Protein AF-A0AA51FIL8-F1 (afdb_monomer_lite)

Structure (mmCIF, N/CA/C/O backbone):
data_AF-A0AA51FIL8-F1
#
_entry.id   AF-A0AA51FIL8-F1
#
loop_
_atom_site.group_PDB
_atom_site.id
_atom_site.type_symbol
_atom_site.label_atom_id
_atom_site.label_alt_id
_atom_site.label_comp_id
_atom_site.label_asym_id
_atom_site.label_entity_id
_atom_site.label_seq_id
_atom_site.pdbx_PDB_ins_code
_atom_site.Cartn_x
_atom_site.Cartn_y
_atom_site.Cartn_z
_atom_site.occupancy
_atom_site.B_iso_or_equiv
_atom_site.auth_seq_id
_atom_site.auth_comp_id
_atom_site.auth_asym_id
_atom_site.auth_atom_id
_atom_site.pdbx_PDB_model_num
ATOM 1 N N . ALA A 1 1 ? 22.136 6.198 -25.894 1.00 82.06 1 ALA A N 1
ATOM 2 C CA . ALA A 1 1 ? 21.545 4.846 -25.781 1.00 82.06 1 ALA A CA 1
ATOM 3 C C . ALA A 1 1 ? 20.088 4.980 -25.348 1.00 82.06 1 ALA A C 1
ATOM 5 O O . ALA A 1 1 ? 19.782 5.943 -24.656 1.00 82.06 1 ALA A O 1
ATOM 6 N N . VAL A 1 2 ? 19.195 4.080 -25.773 1.00 90.44 2 VAL A N 1
ATOM 7 C CA . VAL A 1 2 ? 17.769 4.126 -25.387 1.00 90.44 2 VAL A CA 1
ATOM 8 C C . VAL A 1 2 ? 17.610 3.577 -23.960 1.00 90.44 2 VAL A C 1
ATOM 10 O O . VAL A 1 2 ? 18.154 2.501 -23.696 1.00 90.44 2 VAL A O 1
ATOM 13 N N . PRO A 1 3 ? 16.899 4.270 -23.047 1.00 93.94 3 PRO A N 1
ATOM 14 C CA . PRO A 1 3 ? 16.607 3.756 -21.713 1.00 93.94 3 PRO A CA 1
ATOM 15 C C . PRO A 1 3 ? 15.858 2.425 -21.758 1.00 93.94 3 PRO A C 1
ATOM 17 O O . PRO A 1 3 ? 15.129 2.123 -22.704 1.00 93.94 3 PRO A O 1
ATOM 20 N N . TRP A 1 4 ? 16.035 1.616 -20.719 1.00 93.75 4 TRP A N 1
ATOM 21 C CA . TRP A 1 4 ? 15.299 0.366 -20.600 1.00 93.75 4 TRP A CA 1
ATOM 22 C C . TRP A 1 4 ? 13.783 0.623 -20.489 1.00 93.75 4 TRP A C 1
ATOM 24 O O . TRP A 1 4 ? 13.359 1.561 -19.820 1.00 93.75 4 TRP A O 1
ATOM 34 N N . PHE A 1 5 ? 12.974 -0.237 -21.116 1.00 94.38 5 PHE A N 1
ATOM 35 C CA . PHE A 1 5 ? 11.516 -0.269 -20.975 1.00 94.38 5 PHE A CA 1
ATOM 36 C C . PHE A 1 5 ? 11.007 -1.724 -21.015 1.00 94.38 5 PHE A C 1
ATOM 38 O O . PHE A 1 5 ? 11.616 -2.558 -21.701 1.00 94.38 5 PHE A O 1
ATOM 45 N N . PRO A 1 6 ? 9.916 -2.059 -20.298 1.00 95.50 6 PRO A N 1
ATOM 46 C CA . PRO A 1 6 ? 9.348 -3.405 -20.296 1.00 95.50 6 PRO A CA 1
ATOM 47 C C . PRO A 1 6 ? 8.772 -3.754 -21.673 1.00 95.50 6 PRO A C 1
ATOM 49 O O . PRO A 1 6 ? 8.131 -2.928 -22.319 1.00 95.50 6 PRO A O 1
ATOM 52 N N . ARG A 1 7 ? 8.985 -4.991 -22.133 1.00 95.81 7 ARG A N 1
ATOM 53 C CA . ARG A 1 7 ? 8.479 -5.480 -23.433 1.00 95.81 7 ARG A CA 1
ATOM 54 C C . ARG A 1 7 ? 7.492 -6.634 -23.290 1.00 95.81 7 ARG A C 1
ATOM 56 O O . ARG A 1 7 ? 6.809 -6.982 -24.248 1.00 95.81 7 ARG A O 1
ATOM 63 N N . ARG A 1 8 ? 7.435 -7.254 -22.113 1.00 96.00 8 ARG A N 1
ATOM 64 C CA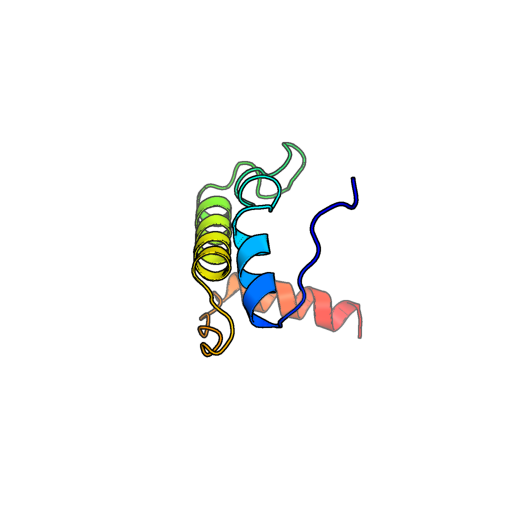 . ARG A 1 8 ? 6.475 -8.295 -21.732 1.00 96.00 8 ARG A CA 1
ATOM 65 C C . ARG A 1 8 ? 5.854 -7.930 -20.392 1.00 96.00 8 ARG A C 1
ATOM 67 O O . ARG A 1 8 ? 6.499 -7.288 -19.573 1.00 96.00 8 ARG A O 1
ATOM 74 N N . ILE A 1 9 ? 4.641 -8.411 -20.134 1.00 93.81 9 ILE A N 1
ATOM 75 C CA . ILE A 1 9 ? 3.910 -8.100 -18.895 1.00 93.81 9 ILE A CA 1
ATOM 76 C C . ILE A 1 9 ? 4.696 -8.457 -17.619 1.00 93.81 9 ILE A C 1
ATOM 78 O O . ILE A 1 9 ? 4.732 -7.673 -16.681 1.00 93.81 9 ILE A O 1
ATOM 82 N N . ARG A 1 10 ? 5.435 -9.573 -17.622 1.00 92.81 10 ARG A N 1
ATOM 83 C CA . ARG A 1 10 ? 6.314 -9.986 -16.511 1.00 92.81 10 ARG A CA 1
ATOM 84 C C . ARG A 1 10 ? 7.513 -9.064 -16.267 1.00 92.81 10 ARG A C 1
ATOM 86 O O . ARG A 1 10 ? 8.118 -9.117 -15.206 1.00 92.81 10 ARG A O 1
ATOM 93 N N . ASP A 1 11 ? 7.892 -8.235 -17.240 1.00 93.44 11 ASP A N 1
ATOM 94 C CA . ASP A 1 11 ? 9.001 -7.293 -17.063 1.00 93.44 11 ASP A CA 1
ATOM 95 C C . ASP A 1 11 ? 8.626 -6.177 -16.072 1.00 93.44 11 ASP A C 1
ATOM 97 O O . ASP A 1 11 ? 9.521 -5.548 -15.509 1.00 93.44 11 ASP A O 1
ATOM 101 N N . LEU A 1 12 ? 7.324 -5.970 -15.822 1.00 93.38 12 LEU A N 1
ATOM 102 C CA . LEU A 1 12 ? 6.807 -5.046 -14.809 1.00 93.38 12 LEU A CA 1
ATOM 103 C C . LEU A 1 12 ? 7.190 -5.464 -13.383 1.00 93.38 12 LEU A C 1
ATOM 105 O O . LEU A 1 12 ? 7.326 -4.599 -12.524 1.00 93.38 12 LEU A O 1
ATOM 109 N N . ASP A 1 13 ? 7.471 -6.749 -13.135 1.00 91.31 13 ASP A N 1
ATOM 110 C CA . ASP A 1 13 ? 7.941 -7.228 -11.826 1.00 91.31 13 ASP A CA 1
ATOM 111 C C . ASP A 1 13 ? 9.281 -6.589 -11.414 1.00 91.31 13 ASP A C 1
ATOM 113 O O . ASP A 1 13 ? 9.654 -6.623 -10.240 1.00 91.31 13 ASP A O 1
ATOM 117 N N . ARG A 1 14 ? 10.017 -5.990 -12.364 1.00 88.75 14 ARG A N 1
ATOM 118 C CA . ARG A 1 14 ? 11.251 -5.239 -12.091 1.00 88.75 14 ARG A CA 1
ATOM 119 C C . ARG A 1 14 ? 10.993 -3.920 -11.364 1.00 88.75 14 ARG A C 1
ATOM 121 O O . ARG A 1 14 ? 11.893 -3.447 -10.674 1.00 88.75 14 ARG A O 1
ATOM 128 N N . PHE A 1 15 ? 9.792 -3.351 -11.481 1.00 89.00 15 PHE A N 1
ATOM 129 C CA . PHE A 1 15 ? 9.441 -2.094 -10.819 1.00 89.00 15 PHE A CA 1
ATOM 130 C C . PHE A 1 15 ? 9.370 -2.221 -9.299 1.00 89.00 15 PHE A C 1
ATOM 132 O O . PHE A 1 15 ? 9.659 -1.246 -8.612 1.00 89.00 15 PHE A O 1
ATOM 139 N N . ALA A 1 16 ? 9.093 -3.417 -8.765 1.00 82.25 16 ALA A N 1
ATOM 140 C CA . ALA A 1 16 ? 9.097 -3.664 -7.321 1.00 82.25 16 ALA A CA 1
ATOM 141 C C . ALA A 1 16 ? 10.436 -3.285 -6.652 1.00 82.25 16 ALA A C 1
ATOM 143 O O . ALA A 1 16 ? 10.451 -2.863 -5.502 1.00 82.25 16 ALA A O 1
ATOM 144 N N . ASN A 1 17 ? 11.551 -3.362 -7.391 1.00 74.94 17 ASN A N 1
ATOM 145 C CA . ASN A 1 17 ? 12.894 -3.024 -6.904 1.00 74.94 17 ASN A CA 1
ATOM 146 C C . ASN A 1 17 ? 13.317 -1.573 -7.207 1.00 74.94 17 ASN A C 1
ATOM 148 O O . ASN A 1 17 ? 14.459 -1.206 -6.942 1.00 74.94 17 ASN A O 1
ATOM 152 N N . GLN A 1 18 ? 12.449 -0.773 -7.832 1.00 79.62 18 GLN A N 1
ATO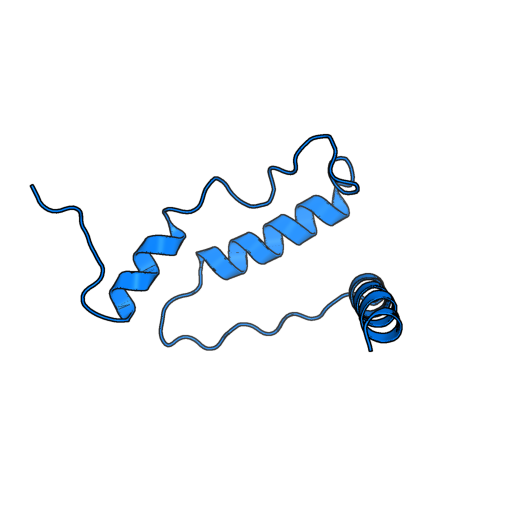M 153 C CA . GLN A 1 18 ? 12.754 0.583 -8.315 1.00 79.62 18 GLN A CA 1
ATOM 154 C C . GLN A 1 18 ? 11.824 1.646 -7.717 1.00 79.62 18 GLN A C 1
ATOM 156 O O . GLN A 1 18 ? 11.730 2.756 -8.238 1.00 79.62 18 GLN A O 1
ATOM 161 N N . ILE A 1 19 ? 11.127 1.313 -6.63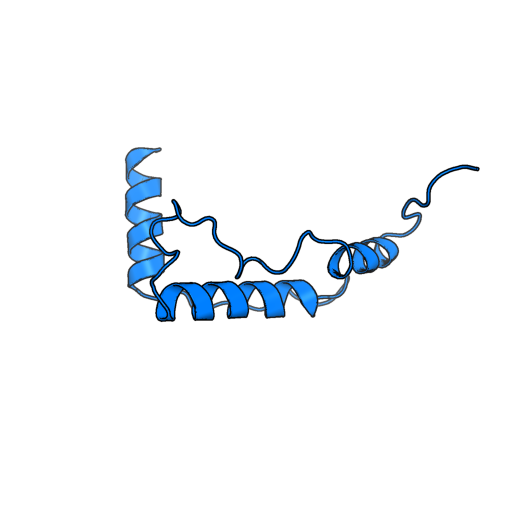1 1.00 76.75 19 ILE A N 1
ATOM 162 C CA . ILE A 1 19 ? 10.322 2.276 -5.881 1.00 76.75 19 ILE A CA 1
ATOM 163 C C . ILE A 1 19 ? 11.225 3.132 -4.984 1.00 76.75 19 ILE A C 1
ATOM 165 O O . ILE A 1 19 ? 12.190 2.631 -4.406 1.00 76.75 19 ILE A O 1
ATOM 169 N N . LEU A 1 20 ? 10.909 4.426 -4.872 1.00 69.38 20 LEU A N 1
ATOM 170 C CA . LEU A 1 20 ? 11.500 5.290 -3.848 1.00 69.38 20 LEU A CA 1
ATOM 171 C C . LEU A 1 20 ? 11.169 4.686 -2.481 1.00 69.38 20 LEU A C 1
ATOM 173 O O . LEU A 1 20 ? 10.013 4.351 -2.22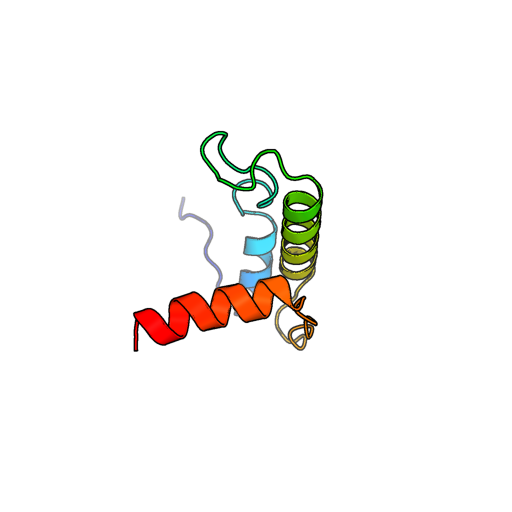7 1.00 69.38 20 LEU A O 1
ATOM 177 N N . SER A 1 21 ? 12.228 4.467 -1.699 1.00 57.75 21 SER A N 1
ATOM 178 C CA . SER A 1 21 ? 12.320 3.700 -0.458 1.00 57.75 21 SER A CA 1
ATOM 179 C C . SER A 1 21 ? 10.994 3.492 0.270 1.00 57.75 21 SER A C 1
ATOM 181 O O . SER A 1 21 ? 10.324 4.456 0.623 1.00 57.75 21 SER A O 1
ATOM 183 N N . TYR A 1 22 ? 10.664 2.207 0.470 1.00 54.53 22 TYR A N 1
ATOM 184 C CA . TYR A 1 22 ? 9.662 1.625 1.369 1.00 54.53 22 TYR A CA 1
ATOM 185 C C . TYR A 1 22 ? 8.816 2.659 2.106 1.00 54.53 22 TYR A C 1
ATOM 187 O O . TYR A 1 22 ? 9.346 3.385 2.940 1.00 54.53 22 TYR A O 1
ATOM 195 N N . GLY A 1 23 ? 7.496 2.654 1.890 1.00 53.62 23 GLY A N 1
ATOM 196 C CA . GLY A 1 23 ? 6.527 3.571 2.510 1.00 53.62 23 GLY A CA 1
ATOM 197 C C . GLY A 1 23 ? 6.470 3.610 4.053 1.00 53.62 23 GLY A C 1
ATOM 198 O O . GLY A 1 23 ? 5.448 4.034 4.588 1.00 53.62 23 GLY A O 1
ATOM 199 N N . ALA A 1 24 ? 7.513 3.149 4.746 1.00 53.25 24 ALA A N 1
ATOM 200 C CA . ALA A 1 24 ? 7.921 3.421 6.118 1.00 53.25 24 ALA A CA 1
ATOM 201 C C . ALA A 1 24 ? 8.600 4.797 6.312 1.00 53.25 24 ALA A C 1
ATOM 203 O O . ALA A 1 24 ? 8.635 5.296 7.441 1.00 53.25 24 ALA A O 1
ATOM 204 N N . GLU A 1 25 ? 9.130 5.418 5.254 1.00 60.66 25 GLU A N 1
ATOM 205 C CA . GLU A 1 25 ? 9.613 6.804 5.316 1.00 60.66 25 GLU A CA 1
ATOM 206 C C . GLU A 1 25 ? 8.436 7.744 5.077 1.00 60.66 25 GLU A C 1
ATOM 208 O O . GLU A 1 25 ? 8.094 8.137 3.966 1.00 60.66 25 GLU A O 1
ATOM 213 N N . LEU A 1 26 ? 7.714 7.981 6.165 1.00 65.62 26 LEU A N 1
ATOM 214 C CA . LEU A 1 26 ? 6.750 9.061 6.262 1.00 65.62 26 LEU A CA 1
ATOM 215 C C . LEU A 1 26 ? 7.527 10.373 6.423 1.00 65.62 26 LEU A C 1
ATOM 217 O O . LEU A 1 26 ? 8.525 10.389 7.137 1.00 65.62 26 LEU A O 1
ATOM 221 N N . ASP A 1 27 ? 7.070 11.459 5.806 1.00 72.75 27 ASP A N 1
ATOM 222 C CA . ASP A 1 27 ? 7.572 12.794 6.145 1.00 72.75 27 ASP A CA 1
ATOM 223 C C . ASP A 1 27 ? 7.180 13.154 7.585 1.00 72.75 27 ASP A C 1
ATOM 225 O O . ASP A 1 27 ? 6.161 12.672 8.091 1.00 72.75 27 ASP A O 1
ATOM 229 N N . SER A 1 28 ? 7.956 14.022 8.243 1.00 75.38 28 SER A N 1
ATOM 230 C CA . SER A 1 28 ? 7.705 14.440 9.634 1.00 75.38 28 SER A CA 1
ATOM 231 C C . SER A 1 28 ? 6.322 15.055 9.852 1.00 75.38 28 SER A C 1
ATOM 233 O O . SER A 1 28 ? 5.779 14.968 10.951 1.00 75.38 28 SER A O 1
ATOM 235 N N . ASP A 1 29 ? 5.744 15.635 8.800 1.00 83.69 29 ASP A N 1
ATOM 236 C CA . ASP A 1 29 ? 4.430 16.282 8.822 1.00 83.69 29 ASP A CA 1
ATOM 237 C C . ASP A 1 29 ? 3.271 15.286 8.632 1.00 83.69 29 ASP A C 1
ATOM 239 O O . ASP A 1 29 ? 2.097 15.661 8.671 1.00 83.69 29 ASP A O 1
ATOM 243 N N . HIS A 1 30 ? 3.567 13.998 8.425 1.00 84.94 30 HIS A N 1
ATOM 244 C CA . HIS A 1 30 ? 2.539 12.976 8.295 1.00 84.94 30 HIS A CA 1
ATOM 245 C C . HIS A 1 30 ? 1.911 12.657 9.669 1.00 84.94 30 HIS A C 1
ATOM 247 O O . HIS A 1 30 ? 2.639 12.334 10.608 1.00 84.94 30 HIS A O 1
ATOM 253 N N . PRO A 1 31 ? 0.569 12.611 9.806 1.00 87.38 31 PRO A N 1
ATOM 254 C CA . PRO A 1 31 ? -0.097 12.368 11.094 1.00 87.38 31 PRO A CA 1
ATOM 255 C C . PRO A 1 31 ? 0.324 11.066 11.793 1.00 87.38 31 PRO A C 1
ATOM 257 O O . PRO A 1 31 ? 0.410 11.003 13.012 1.00 87.38 31 PRO A O 1
ATOM 260 N N . GLY A 1 32 ? 0.619 10.028 11.008 1.00 86.75 32 GLY A N 1
ATOM 261 C CA . GLY A 1 32 ? 1.144 8.746 11.490 1.00 86.75 32 GLY A CA 1
ATOM 262 C C . GLY A 1 32 ? 2.674 8.642 11.551 1.00 86.75 32 GLY A C 1
ATOM 263 O O . GLY A 1 32 ? 3.181 7.530 11.653 1.00 86.75 32 GLY A O 1
ATOM 264 N N . PHE A 1 33 ? 3.431 9.742 11.413 1.00 83.81 33 PHE A N 1
ATOM 265 C CA . PHE A 1 33 ? 4.903 9.704 11.360 1.00 83.81 33 PHE A CA 1
ATOM 266 C C . PHE A 1 33 ? 5.518 9.098 12.625 1.00 83.81 33 PHE A C 1
ATOM 268 O O . PHE A 1 33 ? 6.443 8.289 12.527 1.00 83.81 33 PHE A O 1
ATOM 275 N N . THR A 1 34 ? 4.988 9.471 13.792 1.00 84.94 34 THR A N 1
ATOM 276 C CA . THR A 1 34 ? 5.464 9.044 15.116 1.00 84.94 34 THR A CA 1
ATOM 277 C C . THR A 1 34 ? 4.705 7.848 15.690 1.00 84.94 34 THR A C 1
ATOM 279 O O . THR A 1 34 ? 5.094 7.349 16.742 1.00 84.94 34 THR A O 1
ATOM 282 N N . ASP A 1 35 ? 3.653 7.367 15.020 1.00 91.00 35 ASP A N 1
ATOM 283 C CA . ASP A 1 35 ? 2.853 6.231 15.483 1.00 91.00 35 ASP A CA 1
ATOM 284 C C . ASP A 1 35 ? 3.511 4.902 15.060 1.00 91.00 35 ASP A C 1
ATOM 286 O O . ASP A 1 35 ? 3.504 4.557 13.872 1.00 91.00 35 ASP A O 1
ATOM 290 N N . PRO A 1 36 ? 4.076 4.122 16.000 1.00 90.44 36 PRO A N 1
ATOM 291 C CA . PRO A 1 36 ? 4.756 2.876 15.666 1.00 90.44 36 PRO A CA 1
ATOM 292 C C . PRO A 1 36 ? 3.811 1.815 15.083 1.00 90.44 36 PRO A C 1
ATOM 294 O O . PRO A 1 36 ? 4.210 1.093 14.172 1.00 90.44 36 PRO A O 1
ATOM 297 N N . VAL A 1 37 ? 2.552 1.750 15.533 1.00 93.38 37 VAL A N 1
ATOM 298 C CA . VAL A 1 37 ? 1.571 0.767 15.042 1.00 93.38 37 VAL A CA 1
ATOM 299 C C . VAL A 1 37 ? 1.198 1.086 13.598 1.00 93.38 37 VAL A C 1
ATOM 301 O O . VAL A 1 37 ? 1.163 0.192 12.749 1.00 93.38 37 VAL A O 1
ATOM 304 N N . TYR A 1 38 ? 0.991 2.367 13.290 1.00 91.31 38 TYR A N 1
ATOM 305 C CA . TYR A 1 38 ? 0.729 2.810 11.923 1.00 91.31 38 TYR A CA 1
ATOM 306 C C . TYR A 1 38 ? 1.922 2.538 10.991 1.00 91.31 38 TYR A C 1
ATOM 308 O O . TYR A 1 38 ? 1.743 2.072 9.861 1.00 91.31 38 TYR A O 1
ATOM 316 N N . ARG A 1 39 ? 3.154 2.773 11.461 1.00 89.62 39 ARG A N 1
ATOM 317 C CA . ARG A 1 39 ? 4.384 2.498 10.697 1.00 89.62 39 ARG A CA 1
ATOM 318 C C . ARG A 1 39 ? 4.568 1.012 10.403 1.00 89.62 39 ARG A C 1
ATOM 320 O O . ARG A 1 39 ? 4.854 0.654 9.259 1.00 89.62 39 ARG A O 1
ATOM 327 N N . ASP A 1 40 ? 4.359 0.151 11.393 1.00 91.62 40 ASP A N 1
ATOM 328 C CA . ASP A 1 40 ? 4.432 -1.301 11.208 1.00 91.62 40 ASP A CA 1
ATOM 329 C C . ASP A 1 40 ? 3.353 -1.783 10.235 1.00 91.62 40 ASP A C 1
ATOM 331 O O . ASP A 1 40 ? 3.620 -2.592 9.340 1.00 91.62 40 ASP A O 1
ATOM 335 N N . ARG A 1 41 ? 2.146 -1.215 10.330 1.00 94.31 41 ARG A N 1
ATOM 336 C CA . ARG A 1 41 ? 1.058 -1.508 9.396 1.00 94.31 41 ARG A CA 1
ATOM 337 C C . ARG A 1 41 ? 1.391 -1.070 7.966 1.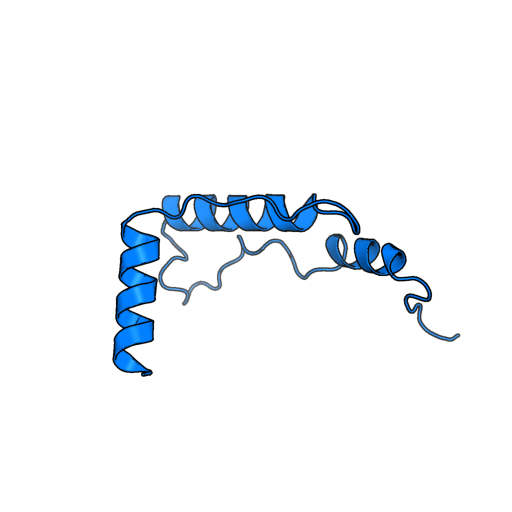00 94.31 41 ARG A C 1
ATOM 339 O O . ARG A 1 41 ? 1.124 -1.816 7.026 1.00 94.31 41 ARG A O 1
ATOM 346 N N . ARG A 1 42 ? 2.038 0.085 7.782 1.00 92.25 42 ARG A N 1
ATOM 347 C CA . ARG A 1 42 ? 2.548 0.557 6.479 1.00 92.25 42 ARG A CA 1
ATOM 348 C C . ARG A 1 42 ? 3.633 -0.354 5.912 1.00 92.25 42 ARG A C 1
ATOM 350 O O . ARG A 1 42 ? 3.600 -0.655 4.718 1.00 92.25 42 ARG A O 1
ATOM 357 N N . LYS A 1 43 ? 4.554 -0.825 6.755 1.00 90.25 43 LYS A N 1
ATOM 358 C CA . LYS A 1 43 ? 5.588 -1.788 6.360 1.00 90.25 43 LYS A CA 1
ATOM 359 C C . LYS A 1 43 ? 4.976 -3.111 5.892 1.00 90.25 43 LYS A C 1
ATOM 361 O O . LYS A 1 43 ? 5.342 -3.590 4.827 1.00 90.25 43 LYS A O 1
ATOM 366 N N . TYR A 1 44 ? 3.985 -3.637 6.613 1.00 92.81 44 TYR A N 1
ATOM 367 C CA . TYR A 1 44 ? 3.259 -4.849 6.220 1.00 92.81 44 TYR A CA 1
ATOM 368 C C . TYR A 1 44 ? 2.686 -4.766 4.792 1.00 92.81 44 TYR A C 1
ATOM 370 O O . TYR A 1 44 ? 2.864 -5.689 3.996 1.00 92.81 44 TYR A O 1
ATOM 378 N N . PHE A 1 45 ? 2.050 -3.645 4.429 1.00 92.50 45 PHE A N 1
ATOM 379 C CA . PHE A 1 45 ? 1.551 -3.441 3.064 1.00 92.50 45 PHE A CA 1
ATOM 380 C C . PHE A 1 45 ? 2.678 -3.322 2.027 1.00 92.50 45 PHE A C 1
ATOM 382 O O . PHE A 1 45 ? 2.542 -3.836 0.915 1.00 92.50 45 PHE A O 1
ATOM 389 N N . ALA A 1 46 ? 3.792 -2.673 2.380 1.00 90.19 46 ALA A N 1
ATOM 390 C CA . ALA A 1 46 ? 4.953 -2.561 1.501 1.00 90.19 46 ALA A CA 1
ATOM 391 C C . ALA A 1 46 ? 5.582 -3.934 1.203 1.00 90.19 46 ALA A C 1
ATOM 393 O O . ALA A 1 46 ? 5.888 -4.225 0.048 1.00 90.19 46 ALA A O 1
ATOM 394 N N . ASP A 1 47 ? 5.700 -4.802 2.210 1.00 90.06 47 ASP A N 1
ATOM 395 C CA . ASP A 1 47 ? 6.259 -6.151 2.061 1.00 90.06 47 ASP A CA 1
ATOM 396 C C . ASP A 1 47 ? 5.379 -7.034 1.153 1.00 90.06 47 ASP A C 1
ATOM 398 O O . ASP A 1 47 ? 5.884 -7.774 0.301 1.00 90.06 47 ASP A O 1
ATOM 402 N N . ILE A 1 48 ? 4.050 -6.909 1.262 1.00 92.44 48 ILE A N 1
ATOM 403 C CA . ILE A 1 48 ? 3.099 -7.559 0.345 1.00 92.44 48 ILE A CA 1
ATOM 404 C C . ILE A 1 48 ? 3.333 -7.109 -1.102 1.00 92.44 48 ILE A C 1
ATOM 406 O O . ILE A 1 48 ? 3.437 -7.938 -2.006 1.00 92.44 48 ILE A O 1
ATOM 410 N N . ALA A 1 49 ? 3.427 -5.798 -1.330 1.00 91.38 49 ALA A N 1
ATOM 411 C CA . ALA A 1 49 ? 3.611 -5.251 -2.671 1.00 91.38 49 ALA A CA 1
ATOM 412 C C . ALA A 1 49 ? 4.967 -5.651 -3.276 1.00 91.38 49 ALA A C 1
ATOM 414 O O . ALA A 1 49 ? 5.049 -5.957 -4.464 1.00 91.38 49 ALA A O 1
ATOM 415 N N . TYR A 1 50 ? 6.020 -5.690 -2.458 1.00 88.81 50 TYR A N 1
ATOM 416 C CA . TYR A 1 50 ? 7.370 -6.050 -2.888 1.00 88.81 50 TYR A CA 1
ATOM 417 C C . TYR A 1 50 ? 7.487 -7.522 -3.313 1.00 88.81 50 TYR A C 1
ATOM 419 O O . TYR A 1 50 ? 8.186 -7.860 -4.275 1.00 88.81 50 TYR A O 1
ATOM 427 N N . THR A 1 51 ? 6.793 -8.412 -2.601 1.00 89.56 51 THR A N 1
ATOM 428 C CA . THR A 1 51 ? 6.863 -9.862 -2.834 1.00 89.56 51 THR A CA 1
ATOM 429 C C . THR A 1 51 ? 5.980 -10.344 -3.983 1.00 89.56 51 THR A C 1
ATOM 431 O O . THR A 1 51 ? 6.267 -11.397 -4.557 1.00 89.56 51 THR A O 1
ATOM 434 N N . TYR A 1 52 ? 4.961 -9.572 -4.364 1.00 93.69 52 TYR A N 1
ATOM 435 C CA . TYR A 1 52 ? 4.069 -9.901 -5.471 1.00 93.69 52 TYR A CA 1
ATOM 436 C C . TYR A 1 52 ? 4.817 -10.098 -6.804 1.00 93.69 52 TYR A C 1
ATOM 438 O O . TYR A 1 52 ? 5.788 -9.400 -7.126 1.00 93.69 52 TYR A O 1
ATOM 446 N N . LYS A 1 53 ? 4.331 -11.055 -7.604 1.00 93.62 53 LYS A N 1
ATOM 447 C CA . LYS A 1 53 ? 4.761 -11.302 -8.987 1.00 93.62 53 LYS A CA 1
ATOM 448 C C . LYS A 1 53 ? 3.567 -11.450 -9.915 1.00 93.62 53 LYS A C 1
ATOM 450 O O . LYS A 1 53 ? 2.532 -11.998 -9.532 1.00 93.62 53 LYS A O 1
ATOM 455 N N . HIS A 1 54 ? 3.730 -11.013 -11.161 1.00 94.56 54 HIS A N 1
ATOM 456 C CA . HIS A 1 54 ? 2.696 -11.145 -12.175 1.00 94.56 54 HIS A CA 1
ATOM 457 C C . HIS A 1 54 ? 2.204 -12.597 -12.310 1.00 94.56 54 HIS A C 1
ATOM 459 O O . HIS A 1 54 ? 2.991 -13.530 -12.478 1.00 94.56 54 HIS A O 1
ATOM 465 N N . GLY A 1 55 ? 0.881 -12.768 -12.275 1.00 94.56 55 GLY A N 1
ATOM 466 C CA . GLY A 1 55 ? 0.212 -14.067 -12.378 1.00 94.56 55 GLY A CA 1
ATOM 467 C C . GLY A 1 55 ? -0.125 -14.707 -11.031 1.00 94.56 55 GLY A C 1
ATOM 468 O O . GLY A 1 55 ? -0.874 -15.680 -11.003 1.00 94.56 55 GLY A O 1
ATOM 469 N N . GLN A 1 56 ? 0.370 -14.161 -9.918 1.00 95.12 56 GLN A N 1
ATOM 470 C CA . GLN A 1 56 ? -0.080 -14.560 -8.588 1.00 95.12 56 GLN A CA 1
ATOM 471 C C . GLN A 1 56 ? -1.423 -13.892 -8.249 1.00 95.12 56 GLN A C 1
ATOM 473 O O . GLN A 1 56 ? -1.689 -12.778 -8.707 1.00 95.12 56 GLN A O 1
ATOM 478 N N . PRO A 1 57 ? -2.290 -14.535 -7.448 1.00 95.81 57 PRO A N 1
ATOM 479 C CA . PRO A 1 57 ? -3.447 -13.853 -6.887 1.00 95.81 57 PRO A CA 1
ATOM 480 C C . PRO A 1 57 ? -2.988 -12.756 -5.919 1.00 95.81 57 PRO A C 1
ATOM 482 O O . PRO A 1 57 ? -2.007 -12.925 -5.191 1.00 95.81 57 PRO A O 1
ATOM 485 N N . LEU A 1 58 ? -3.719 -11.640 -5.881 1.00 94.44 58 LEU A N 1
ATOM 486 C CA . LEU A 1 58 ? -3.483 -10.612 -4.871 1.00 94.44 58 LEU A CA 1
ATOM 487 C C . LEU A 1 58 ? -3.857 -11.165 -3.487 1.00 94.44 58 LEU A C 1
ATOM 489 O O . LEU A 1 58 ? -4.951 -11.720 -3.336 1.00 94.44 58 LEU A O 1
ATOM 493 N N . PRO A 1 59 ? -2.983 -11.034 -2.476 1.00 94.56 59 PRO A N 1
ATOM 494 C CA . PRO A 1 59 ? -3.295 -11.503 -1.138 1.00 94.56 59 PRO A CA 1
ATOM 495 C C . PRO A 1 59 ? -4.448 -10.692 -0.549 1.00 94.56 59 PRO A C 1
ATOM 497 O O . PRO A 1 59 ? -4.507 -9.468 -0.675 1.00 94.56 59 PRO A O 1
ATOM 500 N N . HIS A 1 60 ? -5.368 -11.386 0.115 1.00 95.94 60 HIS A N 1
ATOM 501 C CA . HIS A 1 60 ? -6.441 -10.730 0.844 1.00 95.94 60 HIS A CA 1
ATOM 502 C C . HIS A 1 60 ? -5.902 -10.138 2.147 1.00 95.94 60 HIS A C 1
ATOM 504 O O . HIS A 1 60 ? -5.189 -10.815 2.892 1.00 95.94 60 HIS A O 1
ATOM 510 N N . VAL A 1 61 ? -6.276 -8.892 2.439 1.00 96.62 61 VAL A N 1
ATOM 511 C CA . VAL A 1 61 ? -5.922 -8.226 3.692 1.00 96.62 61 VAL A CA 1
ATOM 512 C C . VAL A 1 61 ? -7.165 -8.050 4.547 1.00 96.62 61 VAL A C 1
ATOM 514 O O . VAL A 1 61 ? -8.135 -7.416 4.141 1.00 96.62 61 VAL A O 1
ATOM 517 N N . ASN A 1 62 ? -7.085 -8.559 5.774 1.00 97.25 62 ASN A N 1
ATOM 518 C CA . ASN A 1 62 ? -8.062 -8.258 6.808 1.00 97.25 62 ASN A CA 1
ATOM 519 C C . ASN A 1 62 ? -7.735 -6.883 7.401 1.00 97.25 62 ASN A C 1
ATOM 521 O O . ASN A 1 62 ? -6.756 -6.723 8.140 1.00 97.25 62 ASN A O 1
ATOM 525 N N . TYR A 1 63 ? -8.533 -5.884 7.032 1.00 97.19 63 TYR A N 1
ATOM 526 C CA . TYR A 1 63 ? -8.434 -4.540 7.591 1.00 97.19 63 TYR A CA 1
ATOM 527 C C . TYR A 1 63 ? -8.936 -4.508 9.036 1.00 97.19 63 TYR A C 1
ATOM 529 O O . TYR A 1 63 ? -9.848 -5.247 9.419 1.00 97.19 63 TYR A O 1
ATOM 537 N N . THR A 1 64 ? -8.330 -3.655 9.854 1.00 97.44 64 THR A N 1
ATOM 538 C CA . THR A 1 64 ? -8.761 -3.445 11.234 1.00 97.44 64 THR A CA 1
ATOM 539 C C . THR A 1 64 ? -10.078 -2.673 11.266 1.00 97.44 64 THR A C 1
ATOM 541 O O . THR A 1 64 ? -10.475 -2.009 10.305 1.00 97.44 64 THR A O 1
ATOM 544 N N . LYS A 1 65 ? -10.769 -2.722 12.408 1.00 97.94 65 LYS A N 1
ATOM 545 C CA . LYS A 1 65 ? -12.004 -1.950 12.606 1.00 97.94 65 LYS A CA 1
ATOM 546 C C . LYS A 1 65 ? -11.778 -0.445 12.415 1.00 97.94 65 LYS A C 1
ATOM 548 O O . LYS A 1 65 ? -12.646 0.229 11.875 1.00 97.94 65 LYS A O 1
ATOM 553 N N . GLU A 1 66 ? -10.619 0.058 12.832 1.00 96.94 66 GLU A N 1
ATOM 554 C CA . GLU A 1 66 ? -10.235 1.465 12.696 1.00 96.94 66 GLU A CA 1
ATOM 555 C C . GLU A 1 66 ? -9.980 1.862 11.235 1.00 96.94 66 GLU A C 1
ATOM 557 O O . GLU A 1 66 ? -10.465 2.900 10.781 1.00 96.94 66 GLU A O 1
ATOM 562 N N . GLU A 1 67 ? -9.299 1.005 10.467 1.00 97.56 67 GLU A N 1
ATOM 563 C CA . GLU A 1 67 ? -9.074 1.214 9.031 1.00 97.56 67 GLU A CA 1
ATOM 564 C C . GLU A 1 67 ? -10.409 1.258 8.268 1.00 97.56 67 GLU A C 1
ATOM 566 O O . GLU A 1 67 ? -10.648 2.158 7.460 1.00 97.56 67 GLU A O 1
ATOM 571 N N . ILE A 1 68 ? -11.320 0.328 8.578 1.00 98.19 68 ILE A N 1
ATOM 572 C CA . ILE A 1 68 ? -12.656 0.260 7.967 1.00 98.19 68 ILE A CA 1
ATOM 573 C C . ILE A 1 68 ? -13.504 1.484 8.346 1.00 98.19 68 ILE A C 1
ATOM 575 O O . ILE A 1 68 ? -14.186 2.051 7.491 1.00 98.19 68 ILE A O 1
ATOM 579 N N . ALA A 1 69 ? -13.456 1.921 9.608 1.00 98.19 69 ALA A N 1
ATOM 580 C CA . ALA A 1 69 ? -14.178 3.108 10.062 1.00 98.19 69 ALA A CA 1
ATOM 581 C C . ALA A 1 69 ? -13.676 4.380 9.358 1.00 98.19 69 ALA A C 1
ATOM 583 O O . ALA A 1 69 ? -14.484 5.194 8.906 1.00 98.19 69 ALA A O 1
ATOM 584 N N . THR A 1 70 ? -12.355 4.514 9.205 1.00 97.31 70 THR A N 1
ATOM 585 C CA . THR A 1 70 ? -11.721 5.616 8.465 1.00 97.31 70 THR A CA 1
ATOM 586 C C . THR A 1 70 ? -12.196 5.656 7.014 1.00 97.31 70 THR A C 1
ATOM 588 O O . THR A 1 70 ? -12.617 6.709 6.535 1.00 97.31 70 THR A O 1
ATOM 591 N N . TRP A 1 71 ? -12.198 4.507 6.328 1.00 98.00 71 TRP A N 1
ATOM 592 C CA . TRP A 1 71 ? -12.728 4.404 4.966 1.00 98.00 71 TRP A CA 1
ATOM 593 C C . TRP A 1 71 ? -14.191 4.858 4.885 1.00 98.00 71 TRP A C 1
ATOM 595 O O . TRP A 1 71 ? -14.532 5.683 4.040 1.00 98.00 71 TRP A O 1
ATOM 605 N N . GLY A 1 72 ? -15.045 4.375 5.794 1.00 98.06 72 GLY A N 1
ATOM 606 C CA . GLY A 1 72 ? -16.460 4.747 5.829 1.00 98.06 72 GLY A CA 1
ATOM 607 C C . GLY A 1 72 ?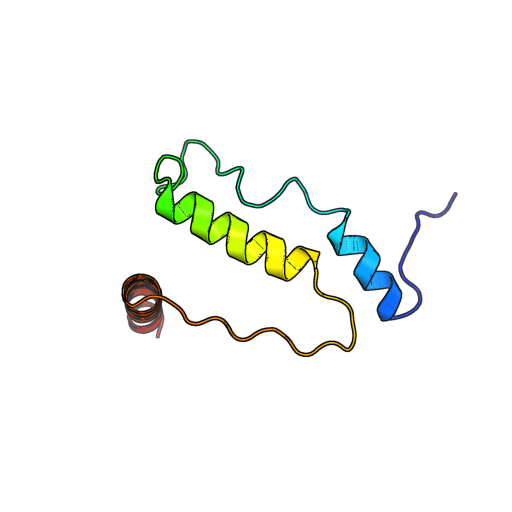 -16.683 6.247 6.040 1.00 98.06 72 GLY A C 1
ATOM 608 O O . GLY A 1 72 ? -17.533 6.841 5.381 1.00 98.06 72 GLY A O 1
ATOM 609 N N . ALA A 1 73 ? -15.894 6.882 6.910 1.00 97.81 73 ALA A N 1
ATOM 610 C CA . ALA A 1 73 ? -15.977 8.321 7.153 1.00 97.81 73 ALA A CA 1
ATOM 611 C C . ALA A 1 73 ? -15.628 9.155 5.908 1.00 97.81 73 ALA A C 1
ATOM 613 O O . ALA A 1 73 ? -16.280 10.168 5.654 1.00 97.81 73 ALA A O 1
ATOM 614 N N . VAL A 1 74 ? -14.621 8.733 5.135 1.00 97.88 74 VAL A N 1
ATOM 615 C CA . VAL A 1 74 ? -14.238 9.391 3.876 1.00 97.88 74 VAL A CA 1
ATOM 616 C C . VAL A 1 74 ? -15.297 9.157 2.804 1.00 97.88 74 VAL A C 1
ATOM 618 O O . VAL A 1 74 ? -15.765 10.116 2.196 1.00 97.88 74 VAL A O 1
ATOM 621 N N . PHE A 1 75 ? -15.706 7.901 2.608 1.00 97.56 75 PHE A N 1
ATOM 622 C CA . PHE A 1 75 ? -16.689 7.516 1.599 1.00 97.56 75 PHE A CA 1
ATOM 623 C C . PHE A 1 75 ? -17.992 8.303 1.767 1.00 97.56 75 PHE A C 1
ATOM 625 O O . PHE A 1 75 ? -18.379 9.031 0.862 1.00 97.56 75 PHE A O 1
ATOM 632 N N . ASN A 1 76 ? -18.580 8.282 2.967 1.00 97.31 76 ASN A N 1
ATOM 633 C CA . ASN A 1 76 ? -19.854 8.951 3.258 1.00 97.31 76 ASN A CA 1
ATOM 634 C C . ASN A 1 76 ? -19.813 10.484 3.141 1.00 97.31 76 ASN A C 1
ATOM 636 O O . ASN A 1 76 ? -20.861 11.119 3.150 1.00 97.31 76 ASN A O 1
ATOM 640 N N . LYS A 1 77 ? -18.624 11.099 3.121 1.00 96.25 77 LYS A N 1
ATOM 641 C CA . LYS A 1 77 ? -18.475 12.549 2.927 1.00 96.25 77 LYS A CA 1
ATOM 642 C C . LYS A 1 77 ? -18.237 12.942 1.473 1.00 96.25 77 LYS A C 1
ATOM 644 O O . LYS A 1 77 ? -18.379 14.119 1.151 1.00 96.25 77 LYS A O 1
ATOM 649 N N . LEU A 1 78 ? -17.813 11.999 0.637 1.00 93.94 78 LEU A N 1
ATOM 650 C CA . LEU A 1 78 ? -17.479 12.232 -0.769 1.00 93.94 78 LEU A CA 1
ATOM 651 C C . LEU A 1 78 ? -18.520 11.655 -1.737 1.00 93.94 78 LEU A C 1
ATOM 653 O O . LEU A 1 78 ? -18.421 11.910 -2.937 1.00 93.94 78 LEU A O 1
ATOM 657 N N . THR A 1 79 ? -19.494 10.902 -1.228 1.00 77.19 79 THR A N 1
ATOM 658 C CA . THR A 1 79 ? -20.690 10.436 -1.945 1.00 77.19 79 THR A CA 1
ATOM 659 C C . THR A 1 79 ? -21.921 11.186 -1.475 1.00 77.19 79 THR A C 1
ATOM 661 O O . THR A 1 79 ? -22.713 11.606 -2.342 1.00 77.19 79 THR A O 1
#

pLDDT: mean 88.67, std 11.03, range [53.25, 98.19]

Sequence (79 aa):
AVPWFPRRIRDLDRFANQILSYGAELDSDHPGFTDPVYRDRRKYFADIAYTYKHGQPLPHVNYTKEEIATWGAVFNKLT

Organism: NCBI:txid2839365

Secondary structure (DSSP, 8-state):
-PPP---SGGGGGGGGGSSSS-TT---TTSTTSS-HHHHHHHHHHHHHHHH--TTSPPPP----HHHHHHHHHHHHHH-

Radius of gyration: 16.59 Å; chains: 1; bounding box: 42×31×41 Å

Foldseek 3Di:
DDDDDDPDPQVCLVVLVVDDDQPLPDDPPDPCVPPPVVSVVSNVVNVQSSPDTPPDDRDDDDDDPVRVVVVVVVVVVVD

InterPro domains:
  IPR001273 Aromatic amino acid hydroxylase [PTHR11473] (2-79)
  IPR019774 Aromatic amino acid hydroxylase, C-terminal [PF00351] (3-79)
  IPR019774 Aromatic amino acid hydroxylase, C-terminal [PS51410] (1-79)
  IPR036329 Aromatic amino acid monoxygenase, C-terminal domain superfamily [SSF56534] (2-78)
  IPR036951 Aromatic amino acid hydroxylase superfamily [G3DSA:1.10.800.10] (1-79)